Protein AF-A0A8T4QAM9-F1 (afdb_monomer_lite)

Radius of gyration: 13.11 Å; chains: 1; bounding box: 28×23×42 Å

Sequence (97 aa):
MLELGGNIQLSGFSNIEPSKMIVIKKMVGNHVKKLDFTQIKVNLLKLTLKNIHSEKLFEIHGYLETNGKIYQSDATDHNLFFGLNKVLTGITPKTKE

pLDDT: mean 87.84, std 10.88, range [40.09, 97.62]

Secondary structure (DSSP, 8-state):
-EE-STTEEEES-TTS-HHHHHHHHHHHHHHHHHHHHTT--EEEEEEEEEEETTTTEEEEEEEEEETTEEEEEEEEESSHHHHHHHHHHHTS-----

Structure (mmCIF, N/CA/C/O backbone):
data_AF-A0A8T4QAM9-F1
#
_entry.id   AF-A0A8T4QAM9-F1
#
loop_
_atom_site.group_PDB
_atom_site.id
_atom_site.type_symbol
_atom_site.label_atom_id
_atom_site.label_alt_id
_atom_site.label_comp_id
_atom_site.label_asym_id
_atom_site.label_entity_id
_atom_site.label_seq_id
_atom_site.pdbx_PDB_ins_code
_atom_site.Cartn_x
_atom_site.Cartn_y
_atom_site.Cartn_z
_atom_site.occupancy
_atom_site.B_iso_or_equiv
_atom_site.auth_seq_id
_atom_site.auth_comp_id
_atom_site.auth_asym_id
_atom_site.auth_atom_id
_atom_site.pdbx_PDB_model_num
ATOM 1 N N . MET A 1 1 ? -7.482 -2.954 -12.608 1.00 60.25 1 MET A N 1
ATOM 2 C CA . MET A 1 1 ? -7.450 -2.907 -11.133 1.00 60.25 1 MET A CA 1
ATOM 3 C C . MET A 1 1 ? -7.569 -4.335 -10.638 1.00 60.25 1 MET A C 1
ATOM 5 O O . MET A 1 1 ? -8.340 -5.079 -11.229 1.00 60.25 1 MET A O 1
ATOM 9 N N . LEU A 1 2 ? -6.750 -4.741 -9.671 1.00 75.88 2 LEU A N 1
ATOM 10 C CA . LEU A 1 2 ? -6.741 -6.091 -9.114 1.00 75.88 2 LEU A CA 1
ATOM 11 C C . LEU A 1 2 ? -7.207 -6.024 -7.662 1.00 75.88 2 LEU A C 1
ATOM 13 O O . LEU A 1 2 ? -6.700 -5.217 -6.887 1.00 75.88 2 LEU A O 1
ATOM 17 N N . GLU A 1 3 ? -8.164 -6.866 -7.302 1.00 77.31 3 GLU A N 1
ATOM 18 C CA . GLU A 1 3 ? -8.702 -6.940 -5.946 1.00 77.31 3 GLU A CA 1
ATOM 19 C C . GLU A 1 3 ? -8.128 -8.171 -5.247 1.00 77.31 3 GLU A C 1
ATOM 21 O O . GLU A 1 3 ? -8.032 -9.252 -5.832 1.00 77.31 3 GLU A O 1
ATOM 26 N N . LEU A 1 4 ? -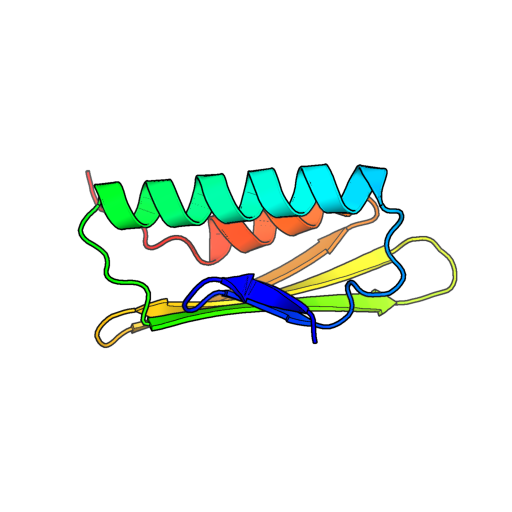7.696 -8.001 -3.997 1.00 73.38 4 LEU A N 1
ATOM 27 C CA . LEU A 1 4 ? -7.165 -9.098 -3.176 1.00 73.38 4 LEU A CA 1
ATOM 28 C C . LEU A 1 4 ? -8.220 -9.725 -2.257 1.00 73.38 4 LEU A C 1
ATOM 30 O O . LEU A 1 4 ? -7.881 -10.559 -1.421 1.00 73.38 4 LEU A O 1
ATOM 34 N N . GLY A 1 5 ? -9.487 -9.356 -2.460 1.00 71.81 5 GLY A N 1
ATOM 35 C CA . GLY A 1 5 ? -10.609 -9.689 -1.593 1.00 71.81 5 GLY A CA 1
ATOM 36 C C . GLY A 1 5 ? -10.894 -8.583 -0.576 1.00 71.81 5 GLY A C 1
ATOM 37 O O . GLY A 1 5 ? -9.992 -7.858 -0.146 1.00 71.81 5 GLY A O 1
ATOM 38 N N . GLY A 1 6 ? -12.170 -8.454 -0.202 1.00 78.25 6 GLY A N 1
ATOM 39 C CA . GLY A 1 6 ? -12.641 -7.436 0.737 1.00 78.25 6 GLY A CA 1
ATOM 40 C C . GLY A 1 6 ? -12.337 -6.013 0.260 1.00 78.25 6 GLY A C 1
ATOM 41 O O . GLY A 1 6 ? -12.627 -5.653 -0.876 1.00 78.25 6 GLY A O 1
ATOM 42 N N . ASN A 1 7 ? -11.718 -5.223 1.135 1.00 87.38 7 ASN A N 1
ATOM 43 C CA . ASN A 1 7 ? -11.513 -3.783 0.971 1.00 87.38 7 ASN A CA 1
ATOM 44 C C . ASN A 1 7 ? -10.124 -3.415 0.407 1.00 87.38 7 ASN A C 1
ATOM 46 O O . ASN A 1 7 ? -9.623 -2.327 0.676 1.00 87.38 7 ASN A O 1
ATOM 50 N N . ILE A 1 8 ? -9.458 -4.319 -0.326 1.00 92.56 8 ILE A N 1
ATOM 51 C CA . ILE A 1 8 ? -8.067 -4.141 -0.787 1.00 92.56 8 ILE A CA 1
ATOM 52 C C . ILE A 1 8 ? -7.997 -4.013 -2.312 1.00 92.56 8 ILE A C 1
ATOM 54 O O . ILE A 1 8 ? -8.318 -4.954 -3.043 1.00 92.56 8 ILE A O 1
ATOM 58 N N . GLN A 1 9 ? -7.474 -2.883 -2.790 1.00 93.81 9 GLN A N 1
ATOM 59 C CA . GLN A 1 9 ? -7.374 -2.536 -4.206 1.00 93.81 9 GLN A CA 1
ATOM 60 C C . GLN A 1 9 ? -5.922 -2.289 -4.630 1.00 93.81 9 GLN A C 1
ATOM 62 O O . GLN A 1 9 ? -5.232 -1.430 -4.079 1.00 93.81 9 GLN A O 1
ATOM 67 N N . LEU A 1 10 ? -5.468 -3.006 -5.658 1.00 93.44 10 LEU A N 1
ATOM 68 C CA . LEU A 1 10 ? -4.164 -2.832 -6.293 1.00 93.44 10 LEU A CA 1
ATOM 69 C C . LEU A 1 10 ? -4.331 -2.279 -7.717 1.00 93.44 10 LEU A C 1
ATOM 71 O O . LEU A 1 10 ? -4.858 -2.943 -8.614 1.00 93.44 10 LEU A O 1
ATOM 75 N N . SER A 1 11 ? -3.830 -1.073 -7.956 1.00 93.44 11 SER A N 1
ATOM 76 C CA . SER A 1 11 ? -3.849 -0.402 -9.260 1.00 93.44 11 SER A CA 1
ATOM 77 C C . SER A 1 11 ? -2.437 -0.261 -9.821 1.00 93.44 11 SER A C 1
ATOM 79 O O . SER A 1 11 ? -1.515 0.059 -9.084 1.00 93.44 11 SER A O 1
ATOM 81 N N . GLY A 1 12 ? -2.250 -0.519 -11.119 1.00 90.75 12 GLY A N 1
ATOM 82 C CA . GLY A 1 12 ? -0.933 -0.439 -11.774 1.00 90.75 12 GLY A CA 1
ATOM 83 C C . GLY A 1 12 ? -0.032 -1.673 -11.610 1.00 90.75 12 GLY A C 1
ATOM 84 O O . GLY A 1 12 ? 1.075 -1.699 -12.131 1.00 90.75 12 GLY A O 1
ATOM 85 N N . PHE A 1 13 ? -0.514 -2.732 -10.950 1.00 90.12 13 PHE A N 1
ATOM 86 C CA . PHE A 1 13 ? 0.249 -3.968 -10.722 1.00 90.12 13 PHE A CA 1
ATOM 87 C C . PHE A 1 13 ? 0.066 -5.044 -11.811 1.00 90.12 13 PHE A C 1
ATOM 89 O O . PHE A 1 13 ? 0.652 -6.117 -11.703 1.00 90.12 13 PHE A O 1
ATOM 96 N N . SER A 1 14 ? -0.727 -4.794 -12.861 1.00 86.94 14 SER A N 1
ATOM 97 C CA . SER A 1 14 ? -1.061 -5.807 -13.880 1.00 86.94 14 SER A CA 1
ATOM 98 C C . SER A 1 14 ? 0.149 -6.343 -14.654 1.00 86.94 14 SER A C 1
ATOM 100 O O . SER A 1 14 ? 0.134 -7.495 -15.068 1.00 86.94 14 SER A O 1
ATOM 102 N N . ASN A 1 15 ? 1.197 -5.529 -14.820 1.00 86.00 15 ASN A N 1
ATOM 103 C CA . ASN A 1 15 ? 2.406 -5.894 -15.569 1.00 86.00 15 ASN A CA 1
ATOM 104 C C . ASN A 1 15 ? 3.531 -6.435 -14.668 1.00 86.00 15 ASN A C 1
ATOM 106 O O . ASN A 1 15 ? 4.670 -6.571 -15.110 1.00 86.00 15 ASN A O 1
ATOM 110 N N . ILE A 1 16 ? 3.244 -6.709 -13.393 1.00 89.19 16 ILE A N 1
ATOM 111 C CA . ILE A 1 16 ? 4.212 -7.306 -12.474 1.00 89.19 16 ILE A CA 1
ATOM 112 C C . ILE A 1 16 ? 4.251 -8.820 -12.679 1.00 89.19 16 ILE A C 1
ATOM 114 O O . ILE A 1 16 ? 3.217 -9.484 -12.714 1.00 89.19 16 ILE A O 1
ATOM 118 N N . GLU A 1 17 ? 5.463 -9.366 -12.764 1.00 91.31 17 GLU A N 1
ATOM 119 C CA . GLU A 1 17 ? 5.702 -10.806 -12.883 1.00 91.31 17 GLU A CA 1
ATOM 120 C C . GLU A 1 17 ? 4.946 -11.607 -11.800 1.00 91.31 17 GLU A C 1
ATOM 122 O O . GLU A 1 17 ? 4.941 -11.206 -10.627 1.00 91.31 17 GLU A O 1
ATOM 127 N N . PRO A 1 18 ? 4.370 -12.778 -12.137 1.00 91.50 18 PRO A N 1
ATOM 128 C CA . PRO A 1 18 ? 3.569 -13.569 -11.200 1.00 91.50 18 PRO A CA 1
ATOM 129 C C . PRO A 1 18 ? 4.280 -13.908 -9.879 1.00 91.50 18 PRO A C 1
ATOM 131 O O . PRO A 1 18 ? 3.663 -13.884 -8.815 1.00 91.50 18 PRO A O 1
ATOM 134 N N . SER A 1 19 ? 5.589 -14.171 -9.918 1.00 92.81 19 SER A N 1
ATOM 135 C CA . SER A 1 19 ? 6.406 -14.454 -8.730 1.00 92.81 19 SER A CA 1
ATOM 136 C C . SER A 1 19 ? 6.461 -13.262 -7.767 1.00 92.81 19 SER A C 1
ATOM 138 O O . SER A 1 19 ? 6.214 -13.415 -6.569 1.00 92.81 19 SER A O 1
ATOM 140 N N . LYS A 1 20 ? 6.706 -12.054 -8.288 1.00 92.12 20 LYS A N 1
ATOM 141 C CA . LYS A 1 20 ? 6.690 -10.804 -7.513 1.00 92.12 20 LYS A CA 1
ATOM 142 C C . LYS A 1 20 ? 5.292 -10.506 -6.980 1.00 92.12 20 LYS A C 1
ATOM 144 O O . LYS A 1 20 ? 5.152 -10.087 -5.833 1.00 92.12 20 LYS A O 1
ATOM 149 N N . MET A 1 21 ? 4.256 -10.786 -7.771 1.00 93.12 21 MET A N 1
ATOM 150 C CA . MET A 1 21 ? 2.867 -10.628 -7.348 1.00 93.12 21 MET A CA 1
ATOM 151 C C . MET A 1 21 ? 2.553 -11.468 -6.102 1.00 93.12 21 MET A C 1
ATOM 153 O O . MET A 1 21 ? 1.951 -10.949 -5.168 1.00 93.12 21 MET A O 1
ATOM 157 N N . ILE A 1 22 ? 3.003 -12.726 -6.023 1.00 93.50 22 ILE A N 1
ATOM 158 C CA . ILE A 1 22 ? 2.806 -13.571 -4.826 1.00 93.50 22 ILE A CA 1
ATOM 159 C C . ILE A 1 22 ? 3.382 -12.898 -3.571 1.00 93.50 22 ILE A C 1
ATOM 161 O O . ILE A 1 22 ? 2.739 -12.893 -2.519 1.00 93.50 22 ILE A O 1
ATOM 165 N N . VAL A 1 23 ? 4.571 -12.300 -3.682 1.00 95.12 23 VAL A N 1
ATOM 166 C CA . VAL A 1 23 ? 5.222 -11.589 -2.572 1.00 95.12 23 VAL A CA 1
ATOM 167 C C . VAL A 1 23 ? 4.419 -10.350 -2.175 1.00 95.12 23 VAL A C 1
ATOM 169 O O . VAL A 1 23 ? 4.133 -10.171 -0.994 1.00 95.12 23 VAL A O 1
ATOM 172 N N . ILE A 1 24 ? 3.971 -9.548 -3.146 1.00 94.38 24 ILE A N 1
ATOM 173 C CA . ILE A 1 24 ? 3.144 -8.354 -2.904 1.00 94.38 24 ILE A CA 1
ATOM 174 C C . ILE A 1 24 ? 1.861 -8.731 -2.159 1.00 94.38 24 ILE A C 1
ATOM 176 O O . ILE A 1 24 ? 1.551 -8.131 -1.131 1.00 94.38 24 ILE A O 1
ATOM 180 N N . LYS A 1 25 ? 1.154 -9.778 -2.606 1.00 92.81 25 LYS A N 1
ATOM 181 C CA . LYS A 1 25 ? -0.055 -10.274 -1.929 1.00 92.81 25 LYS A CA 1
ATOM 182 C C . LYS A 1 25 ? 0.221 -10.667 -0.479 1.00 92.81 25 LYS A C 1
ATOM 184 O O . LYS A 1 25 ? -0.557 -10.313 0.403 1.00 92.81 25 LYS A O 1
ATOM 189 N N . LYS A 1 26 ? 1.334 -11.363 -0.217 1.00 93.69 26 LYS A N 1
ATOM 190 C CA . LYS A 1 26 ? 1.744 -11.735 1.146 1.00 93.69 26 LYS A CA 1
ATOM 191 C C . LYS A 1 26 ? 2.053 -10.510 2.005 1.00 93.69 26 LYS A C 1
ATOM 193 O O . LYS A 1 26 ? 1.613 -10.469 3.149 1.00 93.69 26 LYS A O 1
ATOM 198 N N . MET A 1 27 ? 2.770 -9.521 1.472 1.00 94.81 27 MET A N 1
ATOM 199 C CA . MET A 1 27 ? 3.097 -8.288 2.198 1.00 94.81 27 MET A CA 1
ATOM 200 C C . MET A 1 27 ? 1.835 -7.506 2.571 1.00 94.81 27 MET A C 1
ATOM 202 O O . MET A 1 27 ? 1.647 -7.171 3.738 1.00 94.81 27 MET A O 1
ATOM 206 N N . VAL A 1 28 ? 0.946 -7.283 1.600 1.00 93.56 28 VAL A N 1
ATOM 207 C CA . VAL A 1 28 ? -0.315 -6.558 1.805 1.00 93.56 28 VAL A CA 1
ATOM 208 C C . VAL A 1 28 ? -1.239 -7.321 2.753 1.00 93.56 28 VAL A C 1
ATOM 210 O O . VAL A 1 28 ? -1.754 -6.743 3.705 1.00 93.56 28 VAL A O 1
ATOM 213 N N . GLY A 1 29 ? -1.397 -8.633 2.563 1.00 90.94 29 GLY A N 1
ATOM 214 C CA . GLY A 1 29 ? -2.224 -9.461 3.440 1.00 90.94 29 GLY A CA 1
ATOM 215 C C . GLY A 1 29 ? -1.697 -9.521 4.875 1.00 90.94 29 GLY A C 1
ATOM 216 O O . GLY A 1 29 ? -2.475 -9.433 5.819 1.00 90.94 29 GLY A O 1
ATOM 217 N N . ASN A 1 30 ? -0.377 -9.621 5.064 1.00 91.06 30 ASN A N 1
ATOM 218 C CA . ASN A 1 30 ? 0.232 -9.564 6.395 1.00 91.06 30 ASN A CA 1
ATOM 219 C C . ASN A 1 30 ? 0.021 -8.196 7.056 1.00 91.06 30 ASN A C 1
ATOM 221 O O . ASN A 1 30 ? -0.223 -8.117 8.255 1.00 91.06 30 ASN A O 1
ATOM 225 N N . HIS A 1 31 ? 0.099 -7.118 6.277 1.00 90.12 31 HIS A N 1
ATOM 226 C CA . HIS A 1 31 ? -0.142 -5.772 6.775 1.00 90.12 31 HIS A CA 1
ATOM 227 C C . HIS A 1 31 ? -1.593 -5.583 7.239 1.00 90.12 31 HIS A C 1
ATOM 229 O O . HIS A 1 31 ? -1.809 -5.152 8.366 1.00 90.12 31 HIS A O 1
ATOM 235 N N . VAL A 1 32 ? -2.579 -5.979 6.429 1.00 88.50 32 VAL A N 1
ATOM 236 C CA . VAL A 1 32 ? -3.999 -5.889 6.815 1.00 88.50 32 VAL A CA 1
ATOM 237 C C . VAL A 1 32 ? -4.292 -6.723 8.060 1.00 88.50 32 VAL A C 1
ATOM 239 O O . VAL A 1 32 ? -4.903 -6.212 8.991 1.00 88.50 32 VAL A O 1
ATOM 242 N N . LYS A 1 33 ? -3.743 -7.943 8.159 1.00 88.00 33 LYS A N 1
ATOM 243 C CA . LYS A 1 33 ? -3.859 -8.758 9.381 1.00 88.00 33 LYS A CA 1
ATOM 244 C C . LYS A 1 33 ? -3.358 -8.027 10.630 1.00 88.00 33 LYS A C 1
ATOM 246 O O . LYS A 1 33 ? -3.980 -8.133 11.678 1.00 88.00 33 LYS A O 1
ATOM 251 N N . LYS A 1 34 ? -2.249 -7.280 10.540 1.00 86.25 34 LYS A N 1
ATOM 252 C CA . LYS A 1 34 ? -1.735 -6.479 11.668 1.00 86.25 34 LYS A CA 1
ATOM 253 C C . LYS A 1 34 ? -2.704 -5.376 12.097 1.00 86.25 34 LYS A C 1
ATOM 255 O O . LYS A 1 34 ? -2.792 -5.109 13.289 1.00 86.25 34 LYS A O 1
ATOM 260 N N . LEU A 1 35 ? -3.417 -4.759 11.156 1.00 84.69 35 LEU A N 1
ATOM 261 C CA . LEU A 1 35 ? -4.441 -3.751 11.457 1.00 84.69 35 LEU A CA 1
ATOM 262 C C . LEU A 1 35 ? -5.679 -4.378 12.112 1.00 84.69 35 LEU A C 1
ATOM 264 O O . LEU A 1 35 ? -6.232 -3.811 13.053 1.00 84.69 35 LEU A O 1
ATOM 268 N N . ASP A 1 36 ? -6.065 -5.581 11.682 1.00 79.94 36 ASP A N 1
ATOM 269 C CA . ASP A 1 36 ? -7.155 -6.324 12.322 1.00 79.94 36 ASP A CA 1
ATOM 270 C C . ASP A 1 36 ? -6.817 -6.651 13.789 1.00 79.94 36 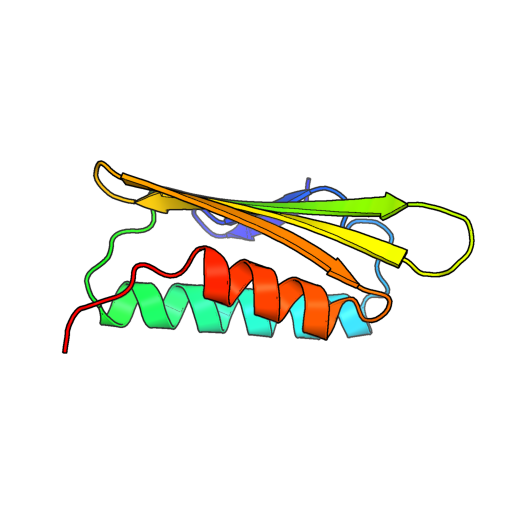ASP A C 1
ATOM 272 O O . ASP A 1 36 ? -7.661 -6.491 14.673 1.00 79.94 36 ASP A O 1
ATOM 276 N N . PHE A 1 37 ? -5.564 -7.032 14.080 1.00 76.06 37 PHE A N 1
ATOM 277 C CA . PHE A 1 37 ? -5.104 -7.277 15.455 1.00 76.06 37 PHE A CA 1
ATOM 278 C C . PHE A 1 37 ? -5.162 -6.034 16.357 1.00 76.06 37 PHE A C 1
ATOM 280 O O . PHE A 1 37 ? -5.320 -6.180 17.567 1.00 76.06 37 PHE A O 1
ATOM 287 N N . THR A 1 38 ? -5.072 -4.821 15.804 1.00 78.88 38 THR A N 1
ATOM 288 C CA . THR A 1 38 ? -5.174 -3.564 16.569 1.00 78.88 38 THR A CA 1
ATOM 289 C C . THR A 1 38 ? -6.606 -3.034 16.671 1.00 78.88 38 THR A C 1
ATOM 291 O O . THR A 1 38 ? -6.808 -1.896 17.090 1.00 78.88 38 THR A O 1
ATOM 294 N N . GLN A 1 39 ? -7.609 -3.849 16.309 1.00 78.00 39 GLN A N 1
ATOM 295 C CA . GLN A 1 39 ? -9.032 -3.480 16.248 1.00 78.00 39 GLN A CA 1
ATOM 296 C C . GLN A 1 39 ? -9.328 -2.301 15.305 1.00 78.00 39 GLN A C 1
ATOM 298 O O . GLN A 1 39 ? -10.380 -1.661 15.390 1.00 78.00 39 GLN A O 1
ATOM 303 N N . ILE A 1 40 ? -8.419 -2.012 14.371 1.00 80.88 40 ILE A N 1
ATOM 304 C CA . ILE A 1 40 ? -8.606 -0.959 13.381 1.00 80.88 40 ILE A CA 1
ATOM 305 C C . ILE A 1 40 ? -9.353 -1.553 12.193 1.00 80.88 40 ILE A C 1
ATOM 307 O O . ILE A 1 40 ? -8.788 -2.264 11.367 1.00 80.88 40 ILE A O 1
ATOM 311 N N . LYS A 1 41 ? -10.642 -1.222 12.079 1.00 85.25 41 LYS A N 1
ATOM 312 C CA . LYS A 1 41 ? -11.445 -1.611 10.918 1.00 85.25 41 LYS A CA 1
ATOM 313 C C . LYS A 1 41 ? -10.924 -0.914 9.658 1.00 85.25 41 LYS A C 1
ATOM 315 O O . LYS A 1 41 ? -10.928 0.317 9.584 1.00 85.25 41 LYS A O 1
ATOM 320 N N . VAL A 1 42 ? -10.506 -1.709 8.674 1.00 88.56 42 VAL A N 1
ATOM 321 C CA . VAL A 1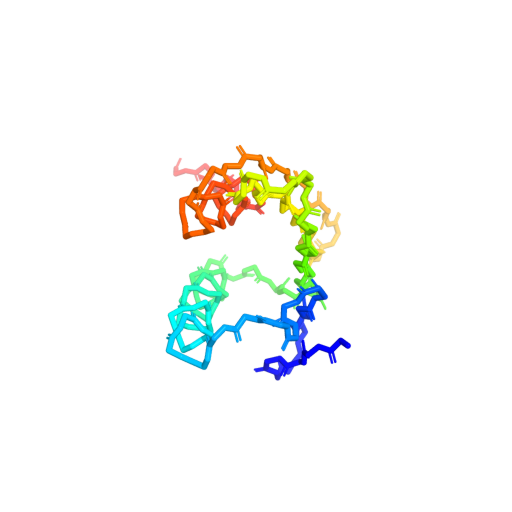 42 ? -10.086 -1.237 7.348 1.00 88.56 42 VAL A CA 1
ATOM 322 C C . VAL A 1 42 ? -11.313 -1.076 6.453 1.00 88.56 42 VAL A C 1
ATOM 324 O O . VAL A 1 42 ? -11.970 -2.059 6.105 1.00 88.56 42 VAL A O 1
ATOM 327 N N . ASN A 1 43 ? -11.611 0.160 6.055 1.00 91.50 43 ASN A N 1
ATOM 328 C CA . ASN A 1 43 ? -12.703 0.480 5.134 1.00 91.50 43 ASN A CA 1
ATOM 329 C C . ASN A 1 43 ? -12.241 0.376 3.682 1.00 91.50 43 ASN A C 1
ATOM 331 O O . ASN A 1 43 ? -12.960 -0.166 2.850 1.00 91.50 43 ASN A O 1
ATOM 335 N N . LEU A 1 44 ? -11.029 0.857 3.397 1.00 92.88 44 LEU A N 1
ATOM 336 C CA . LEU A 1 44 ? -10.408 0.771 2.082 1.00 92.88 44 LEU A CA 1
ATOM 337 C C . LEU A 1 44 ? -8.886 0.830 2.216 1.00 92.88 44 LEU A C 1
ATOM 339 O O . LEU A 1 44 ? -8.345 1.769 2.785 1.00 92.88 44 LEU A O 1
ATOM 343 N N . LEU A 1 45 ? -8.181 -0.139 1.639 1.00 94.44 45 LEU A N 1
ATOM 344 C CA . LEU A 1 45 ? -6.746 -0.070 1.389 1.00 94.44 45 LEU A CA 1
ATOM 345 C C . LEU A 1 45 ? -6.524 -0.041 -0.120 1.00 94.44 45 LEU A C 1
ATOM 347 O O . LEU A 1 45 ? -6.764 -1.029 -0.811 1.00 94.44 45 LEU A O 1
ATOM 351 N N . LYS A 1 46 ? -6.019 1.075 -0.633 1.00 95.50 46 LYS A N 1
ATOM 352 C CA . LYS A 1 46 ? -5.699 1.251 -2.046 1.00 95.50 46 LYS A CA 1
ATOM 353 C C . LYS A 1 46 ? -4.207 1.491 -2.217 1.00 95.50 46 LYS A C 1
ATOM 355 O O . LYS A 1 46 ? -3.643 2.416 -1.639 1.00 95.50 46 LYS A O 1
ATOM 360 N N . LEU A 1 47 ? -3.580 0.675 -3.057 1.00 96.44 47 LEU A N 1
ATOM 361 C CA . LEU A 1 47 ? -2.198 0.845 -3.489 1.00 96.44 47 LEU A CA 1
ATOM 362 C C . LEU A 1 47 ? -2.174 1.117 -4.987 1.00 96.44 47 LEU A C 1
ATOM 364 O O . LEU A 1 47 ? -2.774 0.385 -5.775 1.00 96.44 47 LEU A O 1
ATOM 368 N N . THR A 1 48 ? -1.466 2.166 -5.381 1.00 96.38 48 THR A N 1
ATOM 369 C CA . THR A 1 48 ? -1.277 2.541 -6.782 1.00 96.38 48 THR A CA 1
ATOM 370 C C . THR A 1 48 ? 0.202 2.491 -7.110 1.00 96.38 48 THR A C 1
ATOM 372 O O . THR A 1 48 ? 0.986 3.172 -6.463 1.00 96.38 48 THR A O 1
ATOM 375 N N . LEU A 1 49 ? 0.567 1.697 -8.110 1.00 94.75 49 LEU A N 1
ATOM 376 C CA . LEU A 1 49 ? 1.914 1.609 -8.653 1.00 94.75 49 LEU A CA 1
ATOM 377 C C . LEU A 1 49 ? 1.988 2.367 -9.978 1.00 94.75 49 LEU A C 1
ATOM 379 O O . LEU A 1 49 ? 1.160 2.160 -10.867 1.00 94.75 49 LEU A O 1
ATOM 383 N N . LYS A 1 50 ? 3.016 3.194 -10.129 1.00 92.81 50 LYS A N 1
ATOM 384 C CA . LYS A 1 50 ? 3.421 3.802 -11.391 1.00 92.81 50 LYS A CA 1
ATOM 385 C C . LYS A 1 50 ? 4.883 3.459 -11.651 1.00 92.81 50 LYS A C 1
ATOM 387 O O . LYS A 1 50 ? 5.724 3.558 -10.761 1.00 92.81 50 LYS A O 1
ATOM 392 N N . ASN A 1 51 ? 5.182 3.074 -12.885 1.00 86.62 51 ASN A N 1
ATOM 393 C CA . ASN A 1 51 ? 6.560 3.000 -13.353 1.00 86.62 51 ASN A CA 1
ATOM 394 C C . ASN A 1 51 ? 6.910 4.367 -13.931 1.00 86.62 51 ASN A C 1
ATOM 396 O O . ASN A 1 51 ? 6.338 4.769 -14.946 1.00 86.62 51 ASN A O 1
ATOM 400 N N . ILE A 1 52 ? 7.812 5.078 -13.270 1.00 80.94 52 ILE A N 1
ATOM 401 C CA . ILE A 1 52 ? 8.322 6.363 -13.738 1.00 80.94 52 ILE A CA 1
ATOM 402 C C . ILE A 1 52 ? 9.708 6.125 -14.331 1.00 80.94 52 ILE A C 1
ATOM 404 O O . ILE A 1 52 ? 10.569 5.564 -13.674 1.00 80.94 52 ILE A O 1
ATOM 408 N N . HIS A 1 53 ? 9.921 6.565 -15.573 1.00 66.88 53 HIS A N 1
ATOM 409 C CA . HIS A 1 53 ? 11.157 6.379 -16.350 1.00 66.88 53 HIS A CA 1
ATOM 410 C C . HIS A 1 53 ? 11.482 4.935 -16.782 1.00 66.88 53 HIS A C 1
ATOM 412 O O . HIS A 1 53 ? 11.003 3.944 -16.236 1.00 66.88 53 HIS A O 1
ATOM 418 N N . SER A 1 54 ? 12.343 4.831 -17.799 1.00 65.62 54 SER A N 1
ATOM 419 C CA . SER A 1 54 ? 12.870 3.569 -18.341 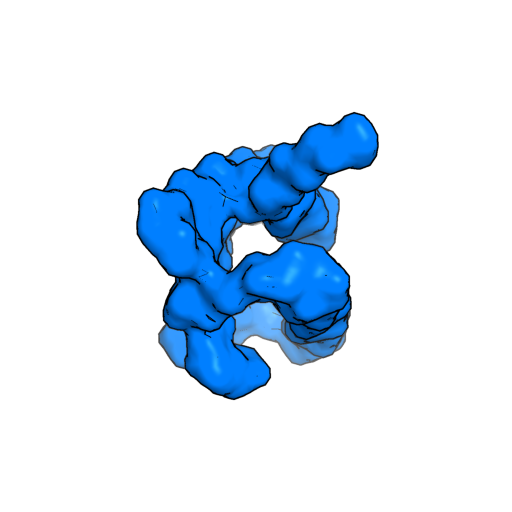1.00 65.62 54 SER A CA 1
ATOM 420 C C . SER A 1 54 ? 13.744 2.791 -17.341 1.00 65.62 54 SER A C 1
ATOM 422 O O . SER A 1 54 ? 14.019 1.610 -17.548 1.00 65.62 54 SER A O 1
ATOM 424 N N . GLU A 1 55 ? 14.167 3.423 -16.242 1.00 62.88 55 GLU A N 1
ATOM 425 C CA . GLU A 1 55 ? 15.112 2.878 -15.264 1.00 62.88 55 GLU A CA 1
ATOM 426 C C . GLU A 1 55 ? 14.437 2.368 -13.983 1.00 62.88 55 GLU A C 1
ATOM 428 O O . GLU A 1 55 ? 14.680 2.890 -12.902 1.00 62.88 55 GLU A O 1
ATOM 433 N N . LYS A 1 56 ? 13.604 1.320 -14.089 1.00 73.06 56 LYS A N 1
ATOM 434 C CA . LYS A 1 56 ? 13.120 0.491 -12.9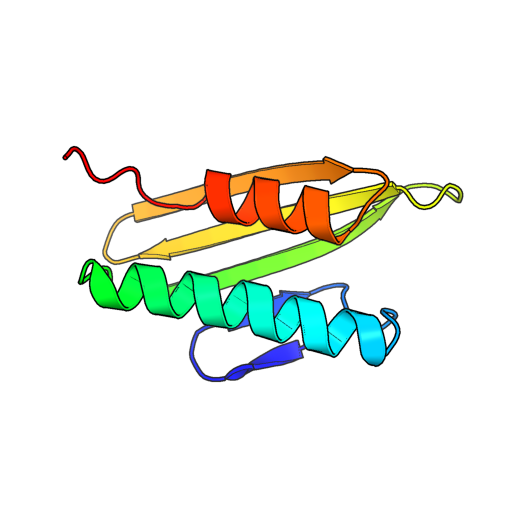53 1.00 73.06 56 LYS A CA 1
ATOM 435 C C . LYS A 1 56 ? 12.767 1.272 -11.669 1.00 73.06 56 LYS A C 1
ATOM 437 O O . LYS A 1 56 ? 13.038 0.789 -10.572 1.00 73.06 56 LYS A O 1
ATOM 442 N N . LEU A 1 57 ? 12.205 2.472 -11.793 1.00 89.50 57 LEU A N 1
ATOM 443 C CA . LEU A 1 57 ? 11.883 3.327 -10.661 1.00 89.50 57 LEU A CA 1
ATOM 444 C C . LEU A 1 57 ? 10.381 3.222 -10.412 1.00 89.50 57 LEU A C 1
ATOM 446 O O . LEU A 1 57 ? 9.554 3.495 -11.287 1.00 89.50 57 LEU A O 1
ATOM 450 N N . PHE A 1 58 ? 10.039 2.748 -9.221 1.00 92.62 58 PHE A N 1
ATOM 451 C CA . PHE A 1 58 ? 8.673 2.460 -8.819 1.00 92.62 58 PHE A CA 1
ATOM 452 C C . PHE A 1 58 ? 8.177 3.583 -7.920 1.00 92.62 58 PHE A C 1
ATOM 454 O O . PHE A 1 58 ? 8.667 3.738 -6.804 1.00 92.62 58 PHE A O 1
ATOM 461 N N . GLU A 1 59 ? 7.193 4.339 -8.393 1.00 95.06 59 GLU A N 1
ATOM 462 C CA . GLU A 1 59 ? 6.424 5.276 -7.577 1.00 95.06 59 GLU A CA 1
ATOM 463 C C . GLU A 1 59 ? 5.180 4.557 -7.060 1.00 95.06 59 GLU A C 1
ATOM 465 O O . GLU A 1 59 ? 4.390 3.995 -7.824 1.00 95.06 59 GLU A O 1
ATOM 470 N N . ILE A 1 60 ? 5.020 4.534 -5.743 1.00 96.69 60 ILE A N 1
ATOM 471 C CA . ILE A 1 60 ? 3.953 3.807 -5.067 1.00 96.69 60 ILE A CA 1
ATOM 472 C C . ILE A 1 60 ? 3.202 4.793 -4.191 1.00 96.69 60 ILE A C 1
ATOM 474 O O . ILE A 1 60 ? 3.803 5.466 -3.362 1.00 96.69 60 ILE A O 1
ATOM 478 N N . HIS A 1 61 ? 1.883 4.830 -4.334 1.00 97.62 61 HIS A N 1
ATOM 479 C CA . HIS A 1 61 ? 0.996 5.602 -3.473 1.00 97.62 61 HIS A CA 1
ATOM 480 C C . HIS A 1 61 ? 0.110 4.657 -2.672 1.00 97.62 61 HIS A C 1
ATOM 482 O O . HIS A 1 61 ? -0.579 3.805 -3.241 1.00 97.62 61 HIS A O 1
ATOM 488 N N . GLY A 1 62 ? 0.108 4.831 -1.360 1.00 96.88 62 GLY A N 1
ATOM 489 C CA . GLY A 1 62 ? -0.768 4.153 -0.423 1.00 96.88 62 GLY A CA 1
ATOM 490 C C . GLY A 1 62 ? -1.842 5.083 0.100 1.00 96.88 62 GLY A C 1
ATOM 491 O O . GLY A 1 62 ? -1.596 6.243 0.429 1.00 96.88 62 GLY A O 1
ATOM 492 N N . TYR A 1 63 ? -3.039 4.531 0.192 1.00 96.44 63 TYR A N 1
ATOM 493 C CA . TYR A 1 63 ? -4.207 5.155 0.774 1.00 96.44 63 TYR A CA 1
ATOM 494 C C . TYR A 1 63 ? -4.884 4.125 1.669 1.00 96.44 63 TYR A C 1
ATOM 496 O O . TYR A 1 63 ? -5.281 3.060 1.193 1.00 96.44 63 TYR A O 1
ATOM 504 N N . LEU A 1 64 ? -4.995 4.434 2.954 1.00 95.06 64 LEU A N 1
ATOM 505 C CA . LEU A 1 64 ? -5.719 3.631 3.924 1.00 95.06 64 LEU A CA 1
ATOM 506 C C . LEU A 1 64 ? -6.827 4.480 4.537 1.00 95.06 64 LEU A C 1
ATOM 508 O O . LEU A 1 64 ? -6.567 5.492 5.183 1.00 95.06 64 LEU A O 1
ATOM 512 N N . GLU A 1 65 ? -8.056 4.029 4.365 1.00 93.56 65 GLU A N 1
ATOM 513 C CA . GLU A 1 65 ? -9.232 4.537 5.045 1.00 93.56 65 GLU A CA 1
ATOM 514 C C . GLU A 1 65 ? -9.613 3.573 6.165 1.00 93.56 65 GLU A C 1
ATOM 516 O O . GLU A 1 65 ? -9.795 2.367 5.956 1.00 93.56 65 GLU A O 1
ATOM 521 N N . THR A 1 66 ? -9.745 4.123 7.362 1.00 90.12 66 THR A N 1
ATOM 522 C CA . THR A 1 66 ? -10.252 3.435 8.548 1.00 90.12 66 THR A CA 1
ATOM 523 C C . THR A 1 66 ? -11.461 4.201 9.087 1.00 90.12 66 THR A C 1
ATOM 525 O O . THR A 1 66 ? -11.827 5.244 8.542 1.00 90.12 66 THR A O 1
ATOM 528 N N . ASN A 1 67 ? -12.103 3.715 10.154 1.00 83.94 67 ASN A N 1
ATOM 529 C CA . ASN A 1 67 ? -13.235 4.406 10.785 1.00 83.94 67 ASN A CA 1
ATOM 530 C C . ASN A 1 67 ? -12.882 5.851 11.211 1.00 83.94 67 ASN A C 1
ATOM 532 O O . ASN A 1 67 ? -12.384 6.097 12.309 1.00 83.94 67 ASN A O 1
ATOM 536 N N . GLY A 1 68 ? -13.181 6.809 10.329 1.00 83.50 68 GLY A N 1
ATOM 537 C CA . GLY A 1 68 ? -13.052 8.249 10.551 1.00 83.50 68 GLY A CA 1
ATOM 538 C C . GLY A 1 68 ? -11.669 8.846 10.278 1.00 83.50 68 GLY A C 1
ATOM 539 O O . GLY A 1 68 ? -11.476 10.028 10.563 1.00 83.50 68 GLY A O 1
ATOM 540 N N . LYS A 1 69 ? -10.700 8.079 9.754 1.00 90.12 69 LYS A N 1
ATOM 541 C CA . LYS A 1 69 ? -9.354 8.592 9.450 1.00 90.12 69 LYS A CA 1
ATOM 542 C C . LYS A 1 69 ? -8.830 8.079 8.117 1.00 90.12 69 LYS A C 1
ATOM 544 O O . LYS A 1 69 ? -9.058 6.936 7.733 1.00 90.12 69 LYS A O 1
ATOM 549 N N . ILE A 1 70 ? -8.084 8.949 7.447 1.00 93.75 70 ILE A N 1
ATOM 550 C CA . ILE A 1 70 ? -7.390 8.657 6.199 1.00 93.75 70 ILE A CA 1
ATOM 551 C C . ILE A 1 70 ? -5.892 8.774 6.460 1.00 93.75 70 ILE A C 1
ATOM 553 O O . ILE A 1 70 ? -5.430 9.762 7.031 1.00 93.75 70 ILE A O 1
ATOM 557 N N . TYR A 1 71 ? -5.144 7.772 6.014 1.00 95.06 71 TYR A N 1
ATOM 558 C CA . TYR A 1 71 ? -3.691 7.734 6.048 1.00 95.06 71 TYR A CA 1
ATOM 559 C C . TYR A 1 71 ? -3.176 7.616 4.619 1.00 95.06 71 TYR A C 1
ATOM 561 O O . TYR A 1 71 ? -3.600 6.746 3.857 1.00 95.06 71 TYR A O 1
ATOM 569 N N . GLN A 1 72 ? -2.263 8.505 4.253 1.00 96.44 72 GLN A N 1
ATOM 570 C CA . GLN A 1 72 ? -1.644 8.535 2.937 1.00 96.44 72 GLN A CA 1
ATOM 571 C C . GLN A 1 72 ? -0.132 8.515 3.097 1.00 96.44 72 GLN A C 1
ATOM 573 O O . GLN A 1 72 ? 0.417 9.117 4.017 1.00 96.44 72 GLN A O 1
ATOM 578 N N . SER A 1 73 ? 0.530 7.796 2.202 1.00 97.25 73 SER A N 1
ATOM 579 C CA . SER A 1 73 ? 1.982 7.775 2.102 1.00 97.25 73 SER A CA 1
ATOM 580 C C . SER A 1 73 ? 2.355 7.403 0.685 1.00 97.25 73 SER A C 1
ATOM 582 O O . SER A 1 73 ? 1.717 6.554 0.065 1.00 97.25 73 SER A O 1
ATOM 584 N N . ASP A 1 74 ? 3.417 8.006 0.194 1.00 96.75 74 ASP A N 1
ATOM 585 C CA . ASP A 1 74 ? 4.031 7.665 -1.073 1.00 96.75 74 ASP A CA 1
ATOM 586 C C . ASP A 1 74 ? 5.511 7.332 -0.877 1.00 96.75 74 ASP A C 1
ATOM 588 O O . ASP A 1 74 ? 6.136 7.707 0.119 1.00 96.75 74 ASP A O 1
ATOM 592 N N . ALA A 1 75 ? 6.051 6.544 -1.800 1.00 96.38 75 ALA A N 1
ATOM 593 C CA . ALA A 1 75 ? 7.475 6.290 -1.881 1.00 96.38 75 ALA A CA 1
ATOM 594 C C . ALA A 1 75 ? 7.879 6.036 -3.328 1.00 96.38 75 ALA A C 1
ATOM 596 O O . ALA A 1 75 ? 7.174 5.357 -4.078 1.00 96.38 75 ALA A O 1
ATOM 597 N N . THR A 1 76 ? 9.071 6.513 -3.661 1.00 94.94 76 THR A N 1
ATOM 598 C CA . THR A 1 76 ? 9.739 6.234 -4.925 1.00 94.94 76 THR A CA 1
ATOM 599 C C . THR A 1 76 ? 10.997 5.424 -4.641 1.00 94.94 76 THR A C 1
ATOM 601 O O . THR A 1 76 ? 11.820 5.826 -3.817 1.00 94.94 76 THR A O 1
ATOM 604 N N . ASP A 1 77 ? 11.129 4.254 -5.265 1.00 94.12 77 ASP A N 1
ATOM 605 C CA . ASP A 1 77 ? 12.242 3.336 -5.003 1.00 94.12 77 ASP A CA 1
ATOM 606 C C . ASP A 1 77 ? 12.583 2.486 -6.235 1.00 94.12 77 ASP A C 1
ATOM 608 O O . ASP A 1 77 ? 11.699 2.107 -7.003 1.00 94.12 77 ASP A O 1
ATOM 612 N N . HIS A 1 78 ? 13.860 2.146 -6.422 1.00 92.56 78 HIS A N 1
ATOM 613 C CA . HIS A 1 78 ? 14.281 1.212 -7.476 1.00 92.56 78 HIS A CA 1
ATOM 614 C C . HIS A 1 78 ? 13.918 -0.242 -7.143 1.00 92.56 78 HIS A C 1
ATOM 616 O O . HIS A 1 78 ? 13.912 -1.118 -8.011 1.00 92.56 78 HIS A O 1
ATOM 622 N N . ASN A 1 79 ? 13.614 -0.525 -5.874 1.00 92.81 79 ASN A N 1
ATOM 623 C CA . ASN A 1 79 ? 13.139 -1.817 -5.427 1.00 92.81 79 ASN A CA 1
ATOM 624 C C . ASN A 1 79 ? 11.668 -1.740 -5.003 1.00 92.81 79 ASN A C 1
ATOM 626 O O . ASN A 1 79 ? 11.320 -1.200 -3.952 1.00 92.81 79 ASN A O 1
ATOM 630 N N . LEU A 1 80 ? 10.812 -2.382 -5.803 1.00 92.56 80 LEU A N 1
ATOM 631 C CA . LEU A 1 80 ? 9.367 -2.458 -5.588 1.00 92.56 80 LEU A CA 1
ATOM 632 C C . LEU A 1 80 ? 8.984 -2.905 -4.168 1.00 92.56 80 LEU A C 1
ATOM 634 O O . LEU A 1 80 ? 8.046 -2.362 -3.591 1.00 92.56 80 LEU A O 1
ATOM 638 N N . PHE A 1 81 ? 9.690 -3.879 -3.587 1.00 95.06 81 PHE A N 1
ATOM 639 C CA . PHE A 1 81 ? 9.354 -4.398 -2.259 1.00 95.06 81 PHE A CA 1
ATOM 640 C C . PHE A 1 81 ? 9.724 -3.417 -1.146 1.00 95.06 81 PHE A C 1
ATOM 642 O O . PHE A 1 81 ? 8.968 -3.269 -0.188 1.00 95.06 81 PHE A O 1
ATOM 649 N N . PHE A 1 82 ? 10.852 -2.715 -1.279 1.00 95.25 82 PHE A N 1
ATOM 650 C CA . PHE A 1 82 ? 11.245 -1.687 -0.314 1.00 95.25 82 PHE A CA 1
ATOM 651 C C . PHE A 1 82 ? 10.322 -0.476 -0.387 1.00 95.25 82 PHE A C 1
ATOM 653 O O . PHE A 1 82 ? 9.835 -0.032 0.653 1.00 95.25 82 PHE A O 1
ATOM 660 N N . GLY A 1 83 ? 10.020 0.005 -1.596 1.00 95.56 83 GLY A N 1
ATOM 661 C CA . GLY A 1 83 ? 9.044 1.074 -1.797 1.00 95.56 83 GLY A CA 1
ATOM 662 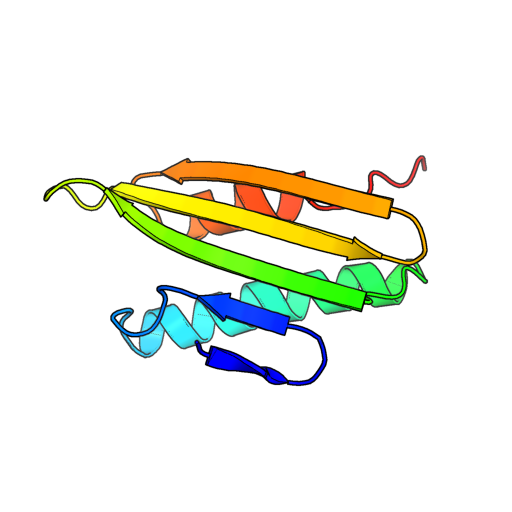C C . GLY A 1 83 ? 7.678 0.702 -1.215 1.00 95.56 83 GLY A C 1
ATOM 663 O O . GLY A 1 83 ? 7.097 1.469 -0.450 1.00 95.56 83 GLY A O 1
ATOM 664 N N . LEU A 1 84 ? 7.201 -0.519 -1.484 1.00 96.00 84 LEU A N 1
ATOM 665 C CA . LEU A 1 84 ? 5.933 -1.009 -0.945 1.00 96.00 84 LEU A CA 1
ATOM 666 C C . LEU A 1 84 ? 5.954 -1.067 0.586 1.00 96.00 84 LEU A C 1
ATOM 668 O O . LEU A 1 84 ? 5.003 -0.628 1.227 1.00 96.00 84 LEU A O 1
ATOM 672 N N . ASN A 1 85 ? 7.033 -1.575 1.188 1.00 95.69 85 ASN A N 1
ATOM 673 C CA . ASN A 1 85 ? 7.160 -1.632 2.642 1.00 95.69 85 ASN A CA 1
ATOM 674 C C . ASN A 1 85 ? 7.174 -0.235 3.282 1.00 95.69 85 ASN A C 1
ATOM 676 O O . ASN A 1 85 ? 6.534 -0.038 4.316 1.00 95.69 85 ASN A O 1
ATOM 680 N N . LYS A 1 86 ? 7.862 0.738 2.665 1.00 96.19 86 LYS A N 1
ATOM 681 C CA . LYS A 1 86 ? 7.872 2.141 3.113 1.00 96.19 86 LYS A CA 1
ATOM 682 C C . LYS A 1 86 ? 6.459 2.717 3.125 1.00 96.19 86 LYS A C 1
ATOM 684 O O . LYS A 1 86 ? 6.033 3.232 4.154 1.00 96.19 86 LYS A O 1
ATOM 689 N N . VAL A 1 87 ? 5.715 2.543 2.032 1.00 97.06 87 VAL A N 1
ATOM 690 C CA . VAL A 1 87 ? 4.329 3.017 1.914 1.00 97.06 87 VAL A CA 1
ATOM 691 C C . VAL A 1 87 ? 3.413 2.353 2.937 1.00 97.06 87 VAL A C 1
ATOM 693 O O . VAL A 1 87 ? 2.688 3.046 3.644 1.00 97.06 87 VAL A O 1
ATOM 696 N N . LEU A 1 88 ? 3.464 1.022 3.062 1.00 95.19 88 LEU A N 1
ATOM 697 C CA . LEU A 1 88 ? 2.654 0.283 4.037 1.00 95.19 88 LEU A CA 1
ATOM 698 C C . LEU A 1 88 ? 2.952 0.735 5.474 1.00 95.19 88 LEU A C 1
ATOM 700 O O . LEU A 1 88 ? 2.041 0.929 6.273 1.00 95.19 88 LEU A O 1
ATOM 704 N N . THR A 1 89 ? 4.224 0.957 5.803 1.00 94.00 89 THR A N 1
ATOM 705 C CA . THR A 1 89 ? 4.617 1.483 7.117 1.00 94.00 89 THR A CA 1
ATOM 706 C C . THR A 1 89 ? 4.109 2.914 7.315 1.00 94.00 89 THR A C 1
ATOM 708 O O . THR A 1 89 ? 3.592 3.233 8.381 1.00 94.00 89 THR A O 1
ATOM 711 N N . GLY A 1 90 ? 4.195 3.763 6.287 1.00 94.19 90 GLY A N 1
ATOM 712 C CA . GLY A 1 90 ? 3.756 5.160 6.337 1.00 94.19 90 GLY A CA 1
ATOM 713 C C . GLY A 1 90 ? 2.246 5.334 6.512 1.00 94.19 90 GLY A C 1
ATOM 714 O O . GLY A 1 90 ? 1.819 6.233 7.231 1.00 94.19 90 GLY A O 1
ATOM 715 N N . ILE A 1 91 ? 1.435 4.445 5.926 1.00 92.81 91 ILE A N 1
ATOM 716 C CA . ILE A 1 91 ? -0.026 4.447 6.119 1.00 92.81 91 ILE A CA 1
ATOM 717 C C . ILE A 1 91 ? -0.472 3.714 7.390 1.00 92.81 91 ILE A C 1
ATOM 719 O O . ILE A 1 91 ? -1.663 3.693 7.686 1.00 92.81 91 ILE A O 1
ATOM 723 N N . THR A 1 92 ? 0.452 3.114 8.150 1.00 88.62 92 THR A N 1
ATOM 724 C CA . THR A 1 92 ? 0.102 2.444 9.408 1.00 88.62 92 THR A CA 1
ATOM 725 C C . THR A 1 92 ? -0.261 3.495 10.460 1.00 88.62 92 THR A C 1
ATOM 727 O O . THR A 1 92 ? 0.560 4.367 10.762 1.00 88.62 92 THR A O 1
ATOM 730 N N . PRO A 1 93 ? -1.446 3.409 11.087 1.00 84.00 93 PRO A N 1
ATOM 731 C CA . PRO A 1 93 ? -1.770 4.226 12.245 1.00 84.00 93 PRO A CA 1
ATOM 732 C C . PRO A 1 93 ? -0.736 3.981 13.347 1.00 84.00 93 PRO A C 1
ATOM 734 O O . PRO A 1 93 ? -0.577 2.855 13.811 1.00 84.00 93 PRO A O 1
ATOM 737 N N . LYS A 1 94 ? -0.027 5.026 13.782 1.00 74.62 94 LYS A N 1
ATOM 738 C CA . LYS A 1 94 ? 0.859 4.928 14.946 1.00 74.62 94 LYS A CA 1
ATOM 739 C C . LYS A 1 94 ? -0.006 4.745 16.193 1.00 74.62 94 LYS A C 1
ATOM 741 O O . LYS A 1 94 ? -0.580 5.712 16.692 1.00 74.62 94 LYS A O 1
ATOM 746 N N . THR A 1 95 ? -0.138 3.516 16.676 1.00 59.47 95 THR A N 1
ATOM 747 C CA . THR A 1 95 ? -0.638 3.258 18.026 1.00 59.47 95 THR A CA 1
ATOM 748 C C . THR A 1 95 ? 0.410 3.781 19.002 1.00 59.47 95 THR A C 1
ATOM 750 O O . THR A 1 95 ? 1.571 3.385 18.920 1.00 59.47 95 THR A O 1
ATOM 753 N N . LYS A 1 96 ? 0.031 4.726 19.870 1.00 45.69 96 LYS A N 1
ATOM 754 C CA . LYS A 1 96 ? 0.836 5.016 21.059 1.00 45.69 96 LYS A CA 1
ATOM 755 C C . LYS A 1 96 ? 0.792 3.748 21.912 1.00 45.69 96 LYS A C 1
ATOM 757 O O . LYS A 1 96 ? -0.308 3.330 22.271 1.00 45.69 96 LYS A O 1
ATOM 762 N N . GLU A 1 97 ? 1.948 3.121 22.106 1.00 40.09 97 GLU A N 1
ATOM 763 C CA . GLU A 1 97 ? 2.163 2.151 23.186 1.00 40.09 97 GLU A CA 1
ATOM 764 C C . GLU A 1 97 ? 1.936 2.816 24.549 1.00 40.09 97 GLU A C 1
ATOM 766 O O . GLU A 1 97 ? 2.211 4.039 24.661 1.00 40.09 97 GLU A O 1
#

Foldseek 3Di:
DDALDDQEEEAPCPPPDPVVVVVLSVVVVVLVVVCVVVVWAWNHWYKHWDDDDPQQKIKIWIWTDTDPDIFIDIAIDSDPVVRSVRGSVRRDPDDDD